Protein AF-A0A016RTJ2-F1 (afdb_monomer)

Sequence (72 aa):
MVEVREFPFDRYPPYVRRLKQYRWKPLLIAMALQEFGAVWYMDTSVRWKKDRREVVYNEITCRKIYGMRFLR

Structure (mmCIF, N/CA/C/O backbone):
data_AF-A0A016RTJ2-F1
#
_entry.id   AF-A0A016RTJ2-F1
#
loop_
_atom_site.group_PDB
_atom_site.id
_atom_site.type_symbol
_atom_site.label_atom_id
_atom_site.label_alt_id
_atom_site.label_comp_id
_atom_site.label_asym_id
_atom_site.label_entity_id
_atom_site.label_seq_id
_atom_site.pdbx_PDB_ins_code
_atom_site.Cartn_x
_atom_site.Cartn_y
_atom_site.Cartn_z
_atom_site.occupancy
_atom_site.B_iso_or_equiv
_atom_site.auth_seq_id
_atom_site.auth_comp_id
_atom_site.auth_asym_id
_atom_site.auth_atom_id
_atom_site.pdbx_PDB_model_num
ATOM 1 N N . MET A 1 1 ? 5.237 -10.073 16.642 1.00 72.25 1 MET A N 1
ATOM 2 C CA . MET A 1 1 ? 6.529 -9.856 15.953 1.00 72.25 1 MET A CA 1
ATOM 3 C C . MET A 1 1 ? 6.221 -9.205 14.613 1.00 72.25 1 MET A C 1
ATOM 5 O O . MET A 1 1 ? 5.190 -9.544 14.047 1.00 72.25 1 MET A O 1
ATOM 9 N N . VAL A 1 2 ? 7.007 -8.229 14.157 1.00 83.88 2 VAL A N 1
ATOM 10 C CA . VAL A 1 2 ? 6.772 -7.569 12.858 1.00 83.88 2 VAL A CA 1
ATOM 11 C C . VAL A 1 2 ? 7.391 -8.424 11.759 1.00 83.88 2 VAL A C 1
ATOM 13 O O . VAL A 1 2 ? 8.545 -8.824 11.885 1.00 83.88 2 VAL A O 1
ATOM 16 N N . GLU A 1 3 ? 6.633 -8.695 10.701 1.00 90.94 3 GLU A N 1
ATOM 17 C CA . GLU A 1 3 ? 7.131 -9.376 9.508 1.00 90.94 3 GLU A CA 1
ATOM 18 C C . GLU A 1 3 ? 7.531 -8.338 8.452 1.00 90.94 3 GLU A C 1
ATOM 20 O O . GLU A 1 3 ? 6.757 -7.434 8.135 1.00 90.94 3 GLU A O 1
ATOM 25 N N . VAL A 1 4 ? 8.744 -8.459 7.911 1.00 92.38 4 VAL A N 1
ATOM 26 C CA . VAL A 1 4 ? 9.247 -7.610 6.825 1.00 92.38 4 VAL A CA 1
ATOM 27 C C . VAL A 1 4 ? 9.436 -8.487 5.595 1.00 92.38 4 VAL A C 1
ATOM 29 O O . VAL A 1 4 ? 10.111 -9.510 5.666 1.00 92.38 4 VAL A O 1
ATOM 32 N N . ARG A 1 5 ? 8.834 -8.091 4.470 1.00 92.50 5 ARG A N 1
ATOM 33 C CA . ARG A 1 5 ? 8.890 -8.820 3.196 1.00 92.50 5 ARG A CA 1
ATOM 34 C C . ARG A 1 5 ? 9.452 -7.923 2.099 1.00 92.50 5 ARG A C 1
ATOM 36 O O . ARG A 1 5 ? 9.145 -6.731 2.054 1.00 92.50 5 ARG A O 1
ATOM 43 N N . GLU A 1 6 ? 10.229 -8.502 1.190 1.00 95.00 6 GLU A N 1
ATOM 44 C CA . GLU A 1 6 ? 10.680 -7.796 -0.007 1.00 95.00 6 GLU A CA 1
ATOM 45 C C . GLU A 1 6 ? 9.551 -7.689 -1.038 1.00 95.00 6 GLU A C 1
ATOM 47 O O . GLU A 1 6 ? 8.805 -8.639 -1.282 1.00 95.00 6 GLU A O 1
ATOM 52 N N . PHE A 1 7 ? 9.428 -6.522 -1.672 1.00 96.19 7 PHE A N 1
ATOM 53 C CA . PHE A 1 7 ? 8.501 -6.352 -2.785 1.00 96.19 7 PHE A CA 1
ATOM 54 C C . PHE A 1 7 ? 9.082 -7.029 -4.040 1.00 96.19 7 PHE A C 1
ATOM 56 O O . PHE A 1 7 ? 10.201 -6.687 -4.436 1.00 96.19 7 PHE A O 1
ATOM 63 N 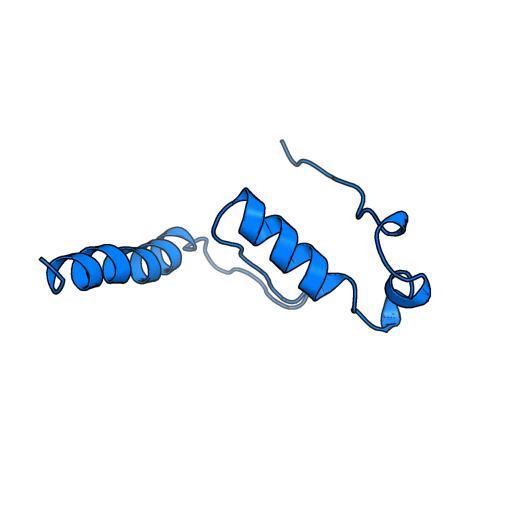N . PRO A 1 8 ? 8.349 -7.938 -4.713 1.00 96.62 8 PRO A N 1
ATOM 64 C CA . PRO A 1 8 ? 8.884 -8.740 -5.812 1.00 96.62 8 PRO A CA 1
ATOM 65 C C . PRO A 1 8 ? 8.949 -7.937 -7.121 1.00 96.62 8 PRO A C 1
ATOM 67 O O . PRO A 1 8 ? 8.167 -8.159 -8.048 1.00 96.62 8 PRO A O 1
ATOM 70 N N . PHE A 1 9 ? 9.881 -6.984 -7.213 1.00 97.31 9 PHE A N 1
ATOM 71 C CA . PHE A 1 9 ? 10.023 -6.097 -8.375 1.00 97.31 9 PHE A CA 1
ATOM 72 C C . PHE A 1 9 ? 10.245 -6.844 -9.693 1.00 97.31 9 PHE A C 1
ATOM 74 O O . PHE A 1 9 ? 9.834 -6.336 -10.732 1.00 97.31 9 PHE A O 1
ATOM 81 N N . ASP A 1 10 ? 10.864 -8.025 -9.663 1.00 96.94 10 ASP A N 1
ATOM 82 C CA . ASP A 1 10 ? 11.173 -8.812 -10.865 1.00 96.94 10 ASP A CA 1
ATOM 83 C C . ASP A 1 10 ? 9.926 -9.392 -11.551 1.00 96.94 10 ASP A C 1
ATOM 85 O O . ASP A 1 10 ? 9.977 -9.751 -12.723 1.00 96.94 10 ASP A O 1
ATOM 89 N N . ARG A 1 11 ? 8.779 -9.436 -10.859 1.00 96.94 11 ARG A N 1
ATOM 90 C CA . ARG A 1 11 ? 7.495 -9.864 -11.446 1.00 96.94 11 ARG A CA 1
ATOM 91 C C . ARG A 1 11 ? 6.801 -8.765 -12.254 1.00 96.94 11 ARG A C 1
ATOM 93 O O . ARG A 1 11 ? 5.756 -9.016 -12.849 1.00 96.94 11 ARG A O 1
ATOM 100 N N . TYR A 1 12 ? 7.342 -7.549 -12.250 1.00 96.69 12 TYR A N 1
ATOM 101 C CA . TYR A 1 12 ? 6.719 -6.377 -12.852 1.00 96.69 12 TYR A CA 1
ATOM 102 C C . TYR A 1 12 ? 7.658 -5.697 -13.852 1.00 96.69 12 TYR A C 1
ATOM 104 O O . TYR A 1 12 ? 8.877 -5.853 -13.772 1.00 96.69 12 TYR A O 1
ATOM 112 N N . PRO A 1 13 ? 7.120 -4.885 -14.781 1.00 97.44 13 PRO A N 1
ATOM 113 C CA . PRO A 1 13 ? 7.950 -4.138 -15.712 1.00 97.44 13 PRO A CA 1
ATOM 114 C C . PRO A 1 13 ? 9.025 -3.295 -14.998 1.00 97.44 13 PRO A C 1
ATOM 116 O O . PRO A 1 13 ? 8.730 -2.691 -13.959 1.00 97.44 13 PRO A O 1
ATOM 119 N N . PRO A 1 14 ? 10.242 -3.151 -15.563 1.00 96.56 14 PRO A N 1
ATOM 120 C CA . PRO A 1 14 ? 11.377 -2.510 -14.886 1.00 96.56 14 PRO A CA 1
ATOM 121 C C . PRO A 1 14 ? 11.101 -1.098 -14.350 1.00 96.56 14 PRO A C 1
ATOM 123 O O . PRO A 1 14 ? 11.677 -0.672 -13.348 1.00 96.56 14 PRO A O 1
ATOM 126 N N . TYR A 1 15 ? 10.186 -0.355 -14.979 1.00 95.94 15 TYR A N 1
ATOM 127 C CA . TYR A 1 15 ? 9.812 0.988 -14.535 1.00 95.94 15 TYR A CA 1
ATOM 128 C C . TYR A 1 15 ? 9.083 1.017 -13.181 1.00 95.94 15 TYR A C 1
ATOM 130 O O . TYR A 1 15 ? 9.056 2.071 -12.548 1.00 95.94 15 TYR A O 1
ATOM 138 N N . VAL A 1 16 ? 8.526 -0.100 -12.699 1.00 97.56 16 VAL A N 1
ATOM 139 C CA . VAL A 1 16 ? 7.903 -0.188 -11.362 1.00 97.56 16 VAL A CA 1
ATOM 140 C C . VAL A 1 16 ? 8.943 -0.021 -10.252 1.00 97.56 16 VAL A C 1
ATOM 142 O O . VAL A 1 16 ? 8.639 0.560 -9.209 1.00 97.56 16 VAL A O 1
ATOM 145 N N . ARG A 1 17 ? 10.198 -0.416 -10.509 1.00 96.44 17 ARG A N 1
ATOM 146 C CA . ARG A 1 17 ? 11.334 -0.236 -9.590 1.00 96.44 17 ARG A CA 1
ATOM 147 C C . ARG A 1 17 ? 11.704 1.240 -9.373 1.00 96.44 17 ARG A C 1
ATOM 149 O O . ARG A 1 17 ? 12.422 1.569 -8.433 1.00 96.44 17 ARG A O 1
ATOM 156 N N . ARG A 1 18 ? 11.202 2.167 -10.202 1.00 96.81 18 ARG A N 1
ATOM 157 C CA . ARG A 1 18 ? 11.431 3.615 -10.042 1.00 96.81 18 ARG A CA 1
ATOM 158 C C . ARG A 1 18 ? 10.603 4.160 -8.872 1.00 96.81 18 ARG A C 1
ATOM 160 O O . ARG A 1 18 ? 9.490 4.656 -9.054 1.00 96.81 18 ARG A O 1
ATOM 167 N N . LEU A 1 19 ? 11.174 4.112 -7.667 1.00 94.38 19 LEU A N 1
ATOM 168 C CA . LEU A 1 19 ? 10.479 4.408 -6.405 1.00 94.38 19 LEU A CA 1
ATOM 169 C C . LEU A 1 19 ? 9.805 5.789 -6.353 1.00 94.38 19 LEU A C 1
ATOM 171 O O . LEU A 1 19 ? 8.705 5.897 -5.815 1.00 94.38 19 LEU A O 1
ATOM 175 N N . LYS A 1 20 ? 10.411 6.820 -6.961 1.00 96.44 20 LYS A N 1
ATOM 176 C CA . LYS A 1 20 ? 9.873 8.197 -6.996 1.00 96.44 20 LYS A CA 1
ATOM 177 C C . LYS A 1 20 ? 8.571 8.344 -7.792 1.00 96.44 20 LYS A C 1
ATOM 179 O O . LYS A 1 20 ? 7.918 9.373 -7.695 1.00 96.44 20 LYS A O 1
ATOM 184 N N . GLN A 1 21 ? 8.194 7.340 -8.584 1.00 95.81 21 GLN A N 1
ATOM 185 C CA . GLN A 1 21 ? 6.918 7.330 -9.306 1.00 95.81 21 GLN A CA 1
ATOM 186 C C . GLN A 1 21 ? 5.810 6.621 -8.520 1.00 95.81 21 GLN A C 1
ATOM 188 O O . GLN A 1 21 ? 4.675 6.575 -8.983 1.00 95.81 21 GLN A O 1
ATOM 193 N N . TYR A 1 22 ? 6.143 6.021 -7.369 1.00 94.38 22 TYR A N 1
ATOM 194 C CA . TYR A 1 22 ? 5.214 5.370 -6.441 1.00 94.38 22 TYR A CA 1
ATOM 195 C C . TYR A 1 22 ? 4.309 4.281 -7.047 1.00 94.38 22 TYR A C 1
ATOM 197 O O . TYR A 1 22 ? 3.349 3.853 -6.413 1.00 94.38 22 TYR A O 1
ATOM 205 N N . ARG A 1 23 ? 4.632 3.773 -8.242 1.00 95.94 23 ARG A N 1
ATOM 206 C CA . ARG A 1 23 ? 3.829 2.776 -8.976 1.00 95.94 23 ARG A CA 1
ATOM 207 C C . ARG A 1 23 ? 3.708 1.437 -8.253 1.00 95.94 23 ARG A C 1
ATOM 209 O O . ARG A 1 23 ? 2.734 0.722 -8.443 1.00 95.94 23 ARG A O 1
ATOM 216 N N . TRP A 1 24 ? 4.686 1.111 -7.415 1.00 96.50 24 TRP A N 1
ATOM 217 C CA . TRP A 1 24 ? 4.686 -0.092 -6.587 1.00 96.50 24 TRP A CA 1
ATOM 218 C C . TRP A 1 24 ? 3.631 -0.046 -5.471 1.00 96.50 24 TRP A C 1
ATOM 220 O O . TRP A 1 24 ? 3.176 -1.096 -5.029 1.00 96.50 24 TRP A O 1
ATOM 230 N N . LYS A 1 25 ? 3.195 1.148 -5.036 1.00 95.62 25 LYS A N 1
ATOM 231 C CA . LYS A 1 25 ? 2.225 1.302 -3.942 1.00 95.62 25 LYS A CA 1
ATOM 232 C C . LYS A 1 25 ? 0.867 0.643 -4.234 1.00 95.62 25 LYS A C 1
ATOM 234 O O . LYS A 1 25 ? 0.460 -0.190 -3.428 1.00 95.62 25 LYS A O 1
ATOM 239 N N . PRO A 1 26 ? 0.164 0.939 -5.349 1.00 96.12 26 PRO A N 1
ATOM 240 C CA . PRO A 1 26 ? -1.108 0.275 -5.647 1.00 96.12 26 PRO A CA 1
ATOM 241 C C . PRO A 1 26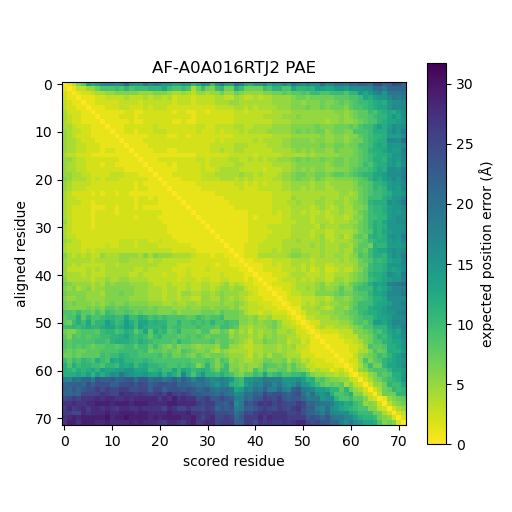 ? -0.963 -1.244 -5.825 1.00 96.12 26 PRO A C 1
ATOM 243 O O . PRO A 1 26 ? -1.856 -1.983 -5.425 1.00 96.12 26 PRO A O 1
A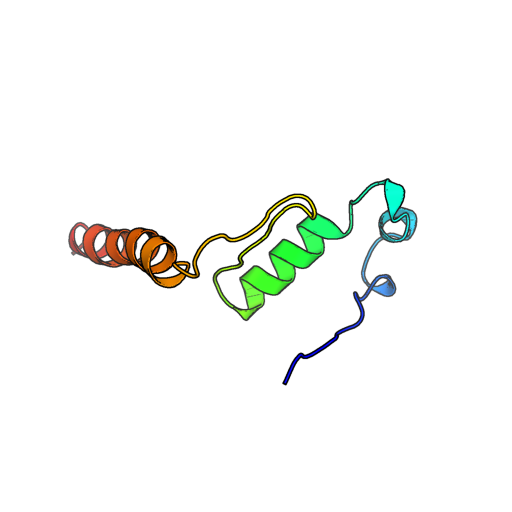TOM 246 N N . LEU A 1 27 ? 0.171 -1.724 -6.352 1.00 97.06 27 LEU A N 1
ATOM 247 C CA . LEU A 1 27 ? 0.449 -3.161 -6.474 1.00 97.06 27 LEU A CA 1
ATOM 248 C C . LEU A 1 27 ? 0.582 -3.829 -5.100 1.00 97.06 27 LEU A C 1
ATOM 250 O O . LEU A 1 27 ? 0.007 -4.889 -4.873 1.00 97.06 27 LEU A O 1
ATOM 254 N N . LEU A 1 28 ? 1.293 -3.188 -4.167 1.00 95.88 28 LEU A N 1
ATOM 255 C CA . LEU A 1 28 ? 1.410 -3.666 -2.790 1.00 95.88 28 LEU A CA 1
ATOM 256 C C . LEU A 1 28 ? 0.046 -3.715 -2.093 1.00 95.88 28 LEU A C 1
ATOM 258 O O . LEU A 1 28 ? -0.269 -4.705 -1.439 1.00 95.88 28 LEU A O 1
ATOM 262 N N . ILE A 1 29 ? -0.771 -2.670 -2.264 1.00 96.12 29 ILE A N 1
ATOM 263 C CA . ILE A 1 29 ? -2.134 -2.616 -1.718 1.00 96.12 29 ILE A CA 1
ATOM 264 C C . ILE A 1 29 ? -2.974 -3.775 -2.269 1.00 96.12 29 ILE A C 1
ATOM 266 O O . ILE A 1 29 ? -3.645 -4.450 -1.495 1.00 96.12 29 ILE A O 1
ATOM 270 N N . ALA A 1 30 ? -2.909 -4.044 -3.576 1.00 96.69 30 ALA A N 1
ATOM 271 C CA . ALA A 1 30 ? -3.641 -5.147 -4.197 1.00 96.69 30 ALA A CA 1
ATOM 272 C C . ALA A 1 30 ? -3.204 -6.520 -3.660 1.00 96.69 30 ALA A C 1
ATOM 274 O O . ALA A 1 30 ? -4.060 -7.336 -3.326 1.00 96.69 30 ALA A O 1
ATOM 275 N N . MET A 1 31 ? -1.895 -6.757 -3.514 1.00 95.75 31 MET A N 1
ATOM 276 C CA . MET A 1 31 ? -1.376 -8.004 -2.933 1.00 95.75 31 MET A CA 1
ATOM 277 C C . MET A 1 31 ? -1.841 -8.193 -1.485 1.00 95.75 31 MET A C 1
ATOM 279 O O . MET A 1 31 ? -2.338 -9.259 -1.134 1.00 95.75 31 MET A O 1
ATOM 283 N N . ALA A 1 32 ? -1.750 -7.145 -0.662 1.00 94.81 32 ALA A N 1
ATOM 284 C CA . ALA A 1 32 ? -2.212 -7.199 0.723 1.00 94.81 32 ALA A CA 1
ATOM 285 C C . ALA A 1 32 ? -3.729 -7.437 0.814 1.00 94.81 32 ALA A C 1
ATOM 287 O O . ALA A 1 32 ? -4.189 -8.207 1.652 1.00 94.81 32 ALA A O 1
ATOM 288 N N . LEU A 1 33 ? -4.520 -6.815 -0.064 1.00 94.31 33 LEU A N 1
ATOM 289 C CA . LEU A 1 33 ? -5.963 -7.055 -0.129 1.00 94.31 33 LEU A CA 1
ATOM 290 C C . LEU A 1 33 ? -6.297 -8.489 -0.552 1.00 94.31 33 LEU A C 1
ATOM 292 O O . LEU A 1 33 ? -7.240 -9.060 -0.011 1.00 94.31 33 LEU A O 1
ATOM 296 N N . GLN A 1 34 ? -5.538 -9.071 -1.482 1.00 95.44 34 GLN A N 1
ATOM 297 C CA . GLN A 1 34 ? -5.716 -10.462 -1.901 1.00 95.44 34 GLN A CA 1
ATOM 298 C C . GLN A 1 34 ? -5.422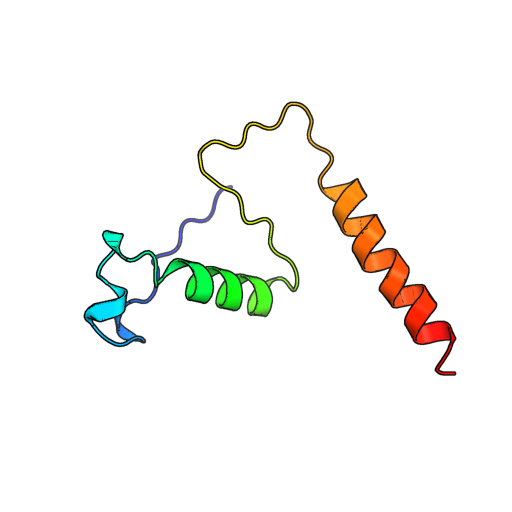 -11.448 -0.759 1.00 95.44 34 GLN A C 1
ATOM 300 O O . GLN A 1 34 ? -6.105 -12.461 -0.650 1.00 95.44 34 GLN A O 1
ATOM 305 N N . GLU A 1 35 ? -4.436 -11.147 0.091 1.00 94.50 35 GLU A N 1
ATOM 306 C CA . GLU A 1 35 ? -4.046 -11.993 1.228 1.00 94.50 35 GLU A CA 1
ATOM 307 C C . GLU A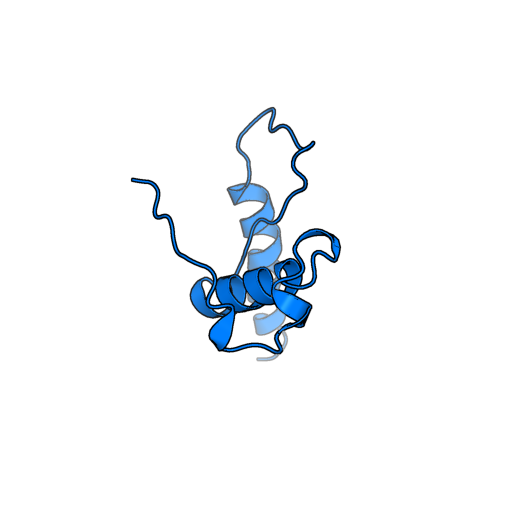 1 35 ? -4.975 -11.823 2.444 1.00 94.50 35 GLU A C 1
ATOM 309 O O . GLU A 1 35 ? -5.400 -12.813 3.035 1.00 94.50 35 GLU A O 1
ATOM 314 N N . PHE A 1 36 ? -5.320 -10.584 2.814 1.00 91.19 36 PHE A N 1
ATOM 315 C CA . PHE A 1 36 ? -5.987 -10.279 4.091 1.00 91.19 36 PHE A CA 1
ATOM 316 C C . PHE A 1 36 ? -7.451 -9.831 3.964 1.00 91.19 36 PHE A C 1
ATOM 318 O O . PHE A 1 36 ? -8.147 -9.708 4.971 1.00 91.19 36 PHE A O 1
ATOM 325 N N . GLY A 1 37 ? -7.939 -9.523 2.759 1.00 86.75 37 GLY A N 1
ATOM 326 C CA . GLY A 1 37 ? -9.308 -9.046 2.511 1.00 86.75 37 GLY A CA 1
ATOM 327 C C . GLY A 1 37 ? -9.586 -7.587 2.910 1.00 86.75 37 GLY A C 1
ATOM 328 O O . GLY A 1 37 ? -10.547 -6.994 2.415 1.00 86.75 37 GLY A O 1
ATOM 329 N N . ALA A 1 38 ? -8.748 -6.980 3.757 1.00 87.62 38 ALA A N 1
ATOM 330 C CA . ALA A 1 38 ? -8.782 -5.560 4.104 1.00 87.62 38 ALA A CA 1
ATOM 331 C C . ALA A 1 38 ? -7.377 -5.035 4.439 1.00 87.62 38 ALA A C 1
ATOM 333 O O . ALA A 1 38 ? -6.550 -5.759 4.988 1.00 87.62 38 ALA A O 1
ATOM 334 N N . VAL A 1 39 ? -7.111 -3.759 4.136 1.00 90.81 39 VAL A N 1
ATOM 335 C CA . VAL A 1 39 ? -5.816 -3.120 4.409 1.00 90.81 39 VAL A CA 1
ATOM 336 C C . VAL A 1 39 ? -5.987 -1.688 4.908 1.00 90.81 39 VAL A C 1
ATOM 338 O O . VAL A 1 39 ? -6.807 -0.922 4.405 1.00 90.81 39 VAL A O 1
ATOM 341 N N . TRP A 1 40 ? -5.161 -1.319 5.883 1.00 89.56 40 TRP A N 1
ATOM 342 C CA . TRP A 1 40 ? -5.008 0.049 6.361 1.00 89.56 40 TRP A CA 1
ATOM 343 C C . TRP A 1 40 ? -3.820 0.706 5.656 1.00 89.56 40 TRP A C 1
ATOM 345 O O . TRP A 1 40 ? -2.676 0.497 6.050 1.00 89.56 40 TRP A O 1
ATOM 355 N N . TYR A 1 41 ? -4.077 1.489 4.607 1.00 91.25 41 TYR A N 1
ATOM 356 C CA . TYR A 1 41 ? -3.047 2.261 3.904 1.00 91.25 41 TYR A CA 1
ATOM 357 C C . TYR A 1 41 ? -3.130 3.740 4.289 1.00 91.25 41 TYR A C 1
ATOM 359 O O . TYR A 1 41 ? -4.204 4.336 4.233 1.00 91.25 41 TYR A O 1
ATOM 367 N N . MET A 1 42 ? -2.004 4.331 4.691 1.00 90.75 42 MET A N 1
ATOM 368 C CA . MET A 1 42 ? -1.951 5.696 5.219 1.00 90.75 42 MET A CA 1
ATOM 369 C C . MET A 1 42 ? -0.684 6.411 4.773 1.00 90.75 42 MET A C 1
ATOM 371 O O . MET A 1 42 ? 0.342 5.781 4.518 1.00 90.75 42 MET A O 1
ATOM 375 N N . ASP A 1 43 ? -0.765 7.735 4.689 1.00 90.75 43 ASP A N 1
ATOM 376 C CA . ASP A 1 43 ? 0.403 8.569 4.436 1.00 90.75 4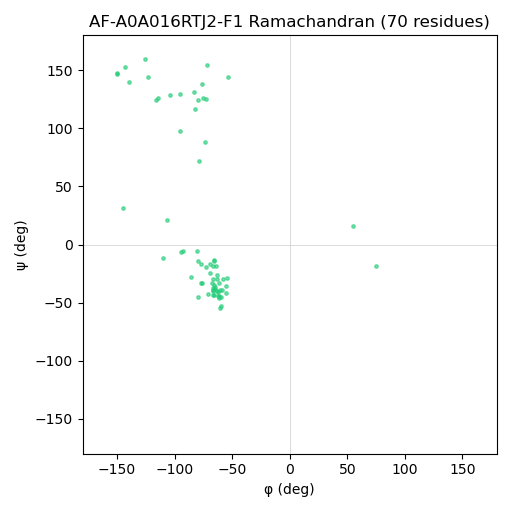3 ASP A CA 1
ATOM 377 C C . ASP A 1 43 ? 1.323 8.629 5.666 1.00 90.75 43 ASP A C 1
ATOM 379 O O . ASP A 1 43 ? 0.875 8.499 6.807 1.00 90.75 43 ASP A O 1
ATOM 383 N N . THR A 1 44 ? 2.613 8.877 5.441 1.00 88.38 44 THR A N 1
ATOM 384 C CA . THR A 1 44 ? 3.627 8.982 6.504 1.00 88.38 44 THR A CA 1
ATOM 385 C C . THR A 1 44 ? 3.378 10.154 7.451 1.00 88.38 44 THR A C 1
ATOM 387 O O . THR A 1 44 ? 3.915 10.185 8.555 1.00 88.38 44 THR A O 1
ATOM 390 N N . SER A 1 45 ? 2.567 11.125 7.028 1.00 93.81 45 SER A N 1
ATOM 391 C CA . SER A 1 45 ? 2.150 12.261 7.849 1.00 93.81 45 SER A CA 1
ATOM 392 C C . SER A 1 45 ? 1.062 11.911 8.876 1.00 93.81 45 SER A C 1
ATOM 394 O O . SER A 1 45 ? 0.859 12.665 9.832 1.00 93.81 45 SER A O 1
ATOM 396 N N . VAL A 1 46 ? 0.372 10.774 8.727 1.00 90.81 46 VAL A N 1
ATOM 397 C CA . VAL A 1 46 ? -0.749 10.396 9.596 1.00 90.81 46 VAL A CA 1
ATOM 398 C C . VAL A 1 46 ? -0.242 9.982 10.976 1.00 90.81 46 VAL A C 1
ATOM 400 O O . VAL A 1 46 ? 0.572 9.071 11.120 1.00 90.81 46 VAL A O 1
ATOM 403 N N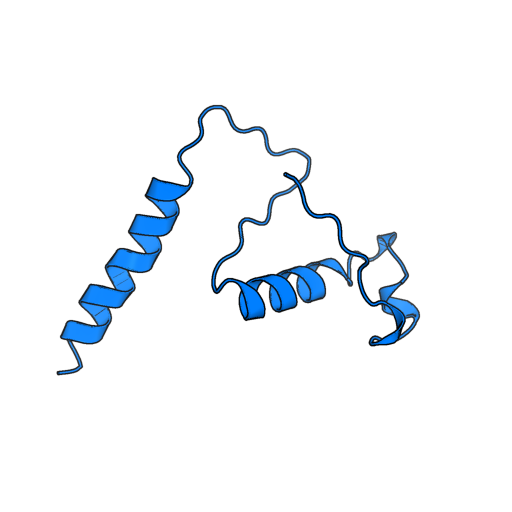 . ARG A 1 47 ? -0.773 10.630 12.019 1.00 89.69 47 ARG A N 1
ATOM 404 C CA . ARG A 1 47 ? -0.509 10.287 13.422 1.00 89.69 47 ARG A CA 1
ATOM 405 C C . ARG A 1 47 ? -1.785 9.836 14.113 1.00 89.69 47 ARG A C 1
ATOM 407 O O . ARG A 1 47 ? -2.766 10.576 14.179 1.00 89.69 47 ARG A O 1
ATOM 414 N N . TRP A 1 48 ? -1.744 8.643 14.690 1.00 83.19 48 TRP A N 1
ATOM 415 C CA . TRP A 1 48 ? -2.843 8.106 15.479 1.00 83.19 48 TRP A CA 1
ATOM 416 C C . TRP A 1 48 ? -2.829 8.701 16.883 1.00 83.19 48 TRP A C 1
ATOM 418 O O . TRP A 1 48 ? -1.837 8.597 17.598 1.00 83.19 48 TRP A O 1
ATOM 428 N N . LYS A 1 49 ? -3.944 9.312 17.295 1.00 87.69 49 LYS A N 1
ATOM 429 C CA . LYS A 1 49 ? -4.125 9.781 18.680 1.00 87.69 49 LYS A CA 1
ATOM 430 C C . LYS A 1 49 ? -4.666 8.682 19.600 1.00 87.69 49 LYS A C 1
ATOM 432 O O . LYS A 1 49 ? -4.434 8.732 20.802 1.00 87.69 49 LYS A O 1
ATOM 437 N N . LYS A 1 50 ? -5.423 7.731 19.041 1.00 87.56 50 LYS A N 1
ATOM 438 C CA . LYS A 1 50 ? -6.028 6.572 19.717 1.00 87.56 50 LYS A CA 1
ATOM 439 C C . LYS A 1 50 ? -6.139 5.421 18.715 1.00 87.56 50 LYS A C 1
ATOM 441 O O . LYS A 1 50 ? -6.382 5.689 17.539 1.00 87.56 50 LYS A O 1
ATOM 446 N N . ASP A 1 51 ? -5.996 4.179 19.175 1.00 83.12 51 ASP A N 1
ATOM 447 C CA . ASP A 1 51 ? -6.291 3.001 18.352 1.00 83.12 51 ASP A CA 1
ATOM 448 C C . ASP A 1 51 ? -7.800 2.734 18.388 1.00 83.12 51 ASP A C 1
ATOM 450 O O . ASP A 1 51 ? -8.366 2.552 19.465 1.00 83.12 51 ASP A O 1
ATOM 454 N N . ARG A 1 52 ? -8.449 2.842 17.225 1.00 84.62 52 ARG A N 1
ATOM 455 C CA . ARG A 1 52 ? -9.887 2.576 17.019 1.00 84.62 52 ARG A CA 1
ATOM 456 C C . ARG A 1 52 ? -10.157 1.956 15.645 1.00 84.62 52 ARG A C 1
ATOM 458 O O . ARG A 1 52 ? -11.168 2.247 14.999 1.00 84.62 52 ARG A O 1
ATOM 465 N N . ARG A 1 53 ? -9.206 1.176 15.130 1.00 84.75 53 ARG A N 1
ATOM 466 C CA . ARG A 1 53 ? -9.299 0.568 13.788 1.00 84.75 53 ARG A CA 1
ATOM 467 C C . ARG A 1 53 ? -10.434 -0.449 13.709 1.00 84.75 53 ARG A C 1
ATOM 469 O O . ARG A 1 53 ? -11.111 -0.539 12.689 1.00 84.75 53 ARG A O 1
ATOM 476 N N . GLU A 1 54 ? -10.671 -1.164 14.797 1.00 83.06 54 GLU A N 1
ATOM 477 C CA . GLU A 1 54 ? -11.742 -2.142 14.952 1.00 83.06 54 GLU A CA 1
ATOM 478 C C . GLU A 1 54 ? -13.125 -1.525 14.744 1.00 83.06 54 GLU A C 1
ATOM 480 O O . GLU A 1 54 ? -13.955 -2.125 14.070 1.00 83.06 54 GLU A O 1
ATOM 485 N N . VAL A 1 55 ? -13.355 -0.298 15.226 1.00 84.06 55 VAL A N 1
ATOM 486 C CA . VAL A 1 55 ? -14.637 0.398 15.040 1.00 84.06 55 VAL A CA 1
ATOM 487 C C . VAL A 1 55 ? -14.921 0.579 13.554 1.00 84.06 55 VAL A C 1
ATOM 489 O O . VAL A 1 55 ? -15.958 0.159 13.056 1.00 84.06 55 VAL A O 1
ATOM 492 N N . VAL A 1 56 ? -13.968 1.146 12.817 1.00 81.44 56 VAL A N 1
ATOM 493 C CA . VAL A 1 56 ? -14.143 1.418 11.386 1.00 81.44 56 VAL A CA 1
ATOM 494 C C . VAL A 1 56 ? -14.246 0.122 10.576 1.00 81.44 56 VAL A C 1
ATOM 496 O O . VAL A 1 56 ? -15.055 0.035 9.654 1.00 81.44 56 VAL A O 1
ATOM 499 N N . TYR A 1 57 ? -13.462 -0.902 10.923 1.00 81.88 57 TYR A N 1
ATOM 500 C CA . TYR A 1 57 ? -13.565 -2.210 10.276 1.00 81.88 57 TYR A CA 1
ATOM 501 C C . TYR A 1 57 ? -14.947 -2.851 10.497 1.00 81.88 57 TYR A C 1
ATOM 503 O O . TYR A 1 57 ? -15.547 -3.391 9.560 1.00 81.88 57 TYR A O 1
ATOM 511 N N . ASN A 1 58 ? -15.491 -2.738 11.710 1.00 83.19 58 ASN A N 1
ATOM 512 C CA . ASN A 1 58 ? -16.812 -3.257 12.054 1.00 83.19 58 ASN A CA 1
ATOM 513 C C . ASN A 1 58 ? -17.935 -2.517 11.313 1.00 83.19 58 ASN A C 1
ATOM 515 O O . ASN A 1 58 ? -18.845 -3.165 10.802 1.00 83.19 58 ASN A O 1
ATOM 519 N N . GLU A 1 59 ? -17.854 -1.193 11.157 1.00 81.12 59 GLU A N 1
ATOM 520 C CA . GLU A 1 59 ? -18.836 -0.418 10.374 1.00 81.12 59 GLU A CA 1
ATOM 521 C C . GLU A 1 59 ? -18.899 -0.865 8.902 1.00 81.12 59 GLU A C 1
ATOM 523 O O . GLU A 1 59 ? -19.977 -0.971 8.307 1.00 81.12 59 GLU A O 1
ATOM 528 N N . ILE A 1 60 ? -17.744 -1.178 8.305 1.00 78.19 60 ILE A N 1
ATOM 529 C CA . ILE A 1 60 ? -17.662 -1.645 6.914 1.00 78.19 60 ILE A CA 1
ATOM 530 C C . ILE A 1 60 ? -18.216 -3.071 6.779 1.00 78.19 60 ILE A C 1
ATOM 532 O O . ILE A 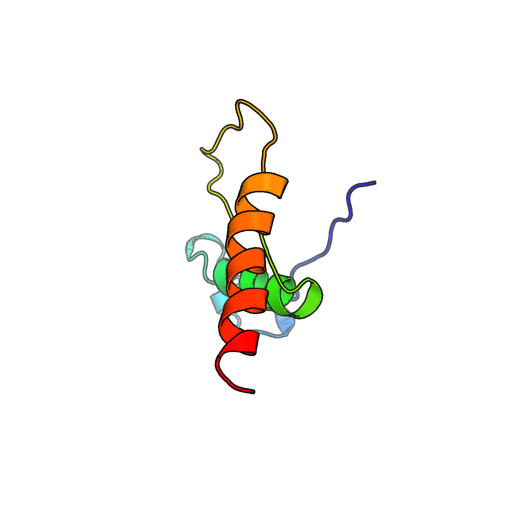1 60 ? -18.942 -3.371 5.827 1.00 78.19 60 ILE A O 1
ATOM 536 N N . THR A 1 61 ? -17.891 -3.966 7.715 1.00 80.00 61 THR A N 1
ATOM 537 C CA . THR A 1 61 ? -18.310 -5.377 7.649 1.00 80.00 61 THR A CA 1
ATOM 538 C C . THR A 1 61 ? -19.773 -5.587 8.040 1.00 80.00 61 THR A C 1
ATOM 540 O O . THR A 1 61 ? -20.447 -6.410 7.418 1.00 80.00 61 THR A O 1
ATOM 543 N N . CYS A 1 62 ? -20.310 -4.797 8.973 1.00 72.94 62 CYS A N 1
ATOM 544 C CA . CYS A 1 62 ? -21.715 -4.841 9.382 1.00 72.94 62 CYS A CA 1
ATOM 545 C C . CYS A 1 62 ? -22.663 -4.669 8.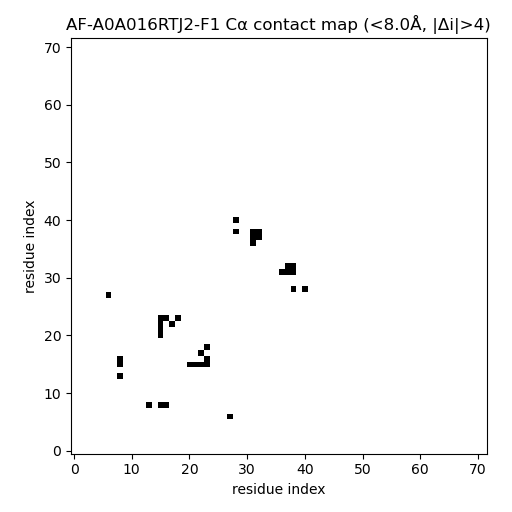179 1.00 72.94 62 CYS A C 1
ATOM 547 O O . CYS A 1 62 ? -23.611 -5.438 8.004 1.00 72.94 62 CYS A O 1
ATOM 549 N N . ARG A 1 63 ? -22.349 -3.749 7.255 1.00 62.62 63 ARG A N 1
ATOM 550 C CA . ARG A 1 63 ? -23.148 -3.530 6.033 1.00 62.62 63 ARG A CA 1
ATOM 551 C C . ARG A 1 63 ? -23.185 -4.738 5.090 1.00 62.62 63 ARG A C 1
ATOM 553 O O . ARG A 1 63 ? -24.197 -4.934 4.420 1.00 62.62 63 ARG A O 1
ATOM 560 N N . LYS A 1 64 ? -22.137 -5.575 5.050 1.00 59.69 64 LYS A N 1
ATOM 561 C CA . LYS A 1 64 ? -22.138 -6.807 4.235 1.00 59.69 64 LYS A CA 1
ATOM 562 C C . LYS A 1 64 ? -23.159 -7.827 4.747 1.00 59.69 64 LYS A C 1
ATOM 564 O O . LYS A 1 64 ? -23.832 -8.460 3.939 1.00 59.69 64 LYS A O 1
ATOM 569 N N . ILE A 1 65 ? -23.319 -7.938 6.068 1.00 57.19 65 ILE A N 1
ATOM 570 C CA . ILE A 1 65 ? -24.266 -8.875 6.696 1.00 57.19 65 ILE A CA 1
ATOM 571 C C . ILE A 1 65 ? -25.715 -8.484 6.370 1.00 57.19 65 ILE A C 1
ATOM 573 O O . ILE A 1 65 ? -26.520 -9.342 6.012 1.00 57.19 65 ILE A O 1
ATOM 577 N N . TYR A 1 66 ? -26.046 -7.192 6.432 1.00 54.50 66 TYR A N 1
ATOM 578 C CA . TYR A 1 66 ? -27.402 -6.721 6.124 1.00 54.50 66 TYR A CA 1
ATOM 579 C C . TYR A 1 66 ? -27.710 -6.689 4.619 1.00 54.50 66 TYR A C 1
ATOM 581 O O . TYR A 1 66 ? -28.838 -6.986 4.236 1.00 54.50 66 TYR A O 1
ATOM 589 N N . GLY A 1 67 ? -26.723 -6.417 3.756 1.00 54.66 67 GLY A N 1
ATOM 590 C CA . GLY A 1 67 ? -26.898 -6.468 2.297 1.00 54.66 67 GLY A CA 1
ATOM 591 C C . GLY A 1 67 ? -27.146 -7.880 1.749 1.00 54.66 67 GLY A C 1
ATOM 592 O O . GLY A 1 67 ? -27.926 -8.050 0.817 1.00 54.66 67 GLY A O 1
ATOM 593 N N . MET A 1 68 ? -26.561 -8.913 2.365 1.00 52.56 68 MET A N 1
ATOM 594 C CA . MET A 1 68 ? -26.841 -10.317 2.022 1.00 52.56 68 MET A CA 1
ATOM 595 C C . MET A 1 68 ? -28.221 -10.799 2.495 1.00 52.56 68 MET A C 1
ATOM 597 O O . MET A 1 68 ? -28.729 -11.794 1.985 1.00 52.56 68 MET A O 1
ATOM 601 N N . ARG A 1 69 ? -28.840 -10.109 3.462 1.00 51.00 69 ARG A N 1
ATOM 602 C CA . ARG A 1 69 ? -30.159 -10.467 4.004 1.00 51.00 69 ARG A CA 1
ATOM 603 C C . ARG A 1 69 ? -31.321 -10.017 3.111 1.00 51.00 69 ARG A C 1
ATOM 605 O O . ARG A 1 69 ? -32.428 -10.489 3.312 1.00 51.00 69 ARG A O 1
ATOM 612 N N . PHE A 1 70 ? -31.065 -9.133 2.143 1.00 50.34 70 PHE A N 1
ATOM 613 C CA . PHE A 1 70 ? -32.058 -8.624 1.185 1.00 50.34 70 PHE A CA 1
ATOM 614 C C . PHE A 1 70 ? -32.076 -9.404 -0.147 1.00 50.34 70 PHE A C 1
ATOM 616 O O . PHE A 1 70 ? -32.921 -9.154 -0.997 1.00 50.34 70 PHE A O 1
ATOM 623 N N . LEU A 1 71 ? -31.139 -10.343 -0.337 1.00 50.91 71 LEU A N 1
ATOM 624 C CA . LEU A 1 71 ? -31.042 -11.233 -1.506 1.00 50.91 71 LEU A CA 1
ATOM 625 C C . LEU A 1 71 ? -31.457 -12.684 -1.180 1.00 50.91 71 LEU A C 1
ATOM 627 O O . LEU A 1 71 ? -31.056 -13.612 -1.882 1.00 50.91 71 LEU A O 1
ATOM 631 N N . ARG A 1 72 ? -32.224 -12.890 -0.104 1.00 41.88 72 ARG A N 1
ATOM 632 C CA . ARG A 1 72 ? -32.809 -14.181 0.272 1.00 41.88 72 ARG A CA 1
ATOM 633 C C . ARG A 1 72 ? -34.320 -14.082 0.345 1.00 41.88 72 ARG A C 1
ATOM 635 O O . ARG A 1 72 ? -34.790 -13.097 0.953 1.00 41.88 72 ARG A O 1
#

Radius of gyration: 16.78 Å; Cα contacts (8 Å, |Δi|>4): 18; chains: 1; bounding box: 44×26×35 Å

Foldseek 3Di:
DDDDDDQPCVVDDVCCVVVVVVNVVVVVLVVCCVVPVDDDDDDPPDDDPDDDVVVVVCVVVVVVVVVVVVVD

Solvent-accessible surface area (backbone atoms only — not comparable to full-atom values): 4887 Å² total; per-residue (Å²): 134,90,86,86,79,83,80,72,55,88,83,45,65,76,72,45,68,43,64,95,70,50,59,48,52,65,54,50,53,51,54,45,31,72,76,63,75,62,77,93,85,78,61,91,84,69,76,82,92,69,95,59,67,65,59,58,52,46,62,61,52,53,52,55,60,57,59,59,60,74,77,108

Mean predicted aligned error: 7.55 Å

Secondary structure (DSSP, 8-state):
--------GGGS-GGGG-GGG-THHHHHHHHHHHHHS------TT---SS--HHHHHHHHHHHHHHHHTT--

Organism: NCBI:txid53326

InterPro domains:
  IPR012444 Protein of unknown function DUF1647 [PF07801] (2-30)

pLDDT: mean 85.66, std 14.34, range [41.88, 97.56]